Protein AF-A0A7L5E057-F1 (afdb_monomer)

pLDDT: mean 86.36, std 8.24, range [58.22, 96.38]

Solvent-accessible surface area (backbone atoms only — not comparable to full-atom values): 6497 Å² total; per-residue (Å²): 113,46,41,40,31,45,36,48,46,76,49,78,47,78,42,67,60,94,90,40,81,74,48,76,50,78,47,80,36,61,47,80,46,58,73,46,71,69,56,54,53,53,50,47,52,52,30,43,77,34,73,18,39,79,43,73,44,72,92,78,52,38,80,46,74,41,74,50,69,48,93,92,63,88,88,85,80,52,70,66,57,56,48,52,45,38,41,52,74,68,73,60,30,39,87,70,49,72,38,82,87,78,36,26,40,36,29,39,30,119

Radius of gyration: 16.45 Å; Cα contacts (8 Å, |Δi|>4): 177; chains: 1; bounding box: 33×30×47 Å

Organism: NCBI:txid2728022

Foldseek 3Di:
DKKKKKFKDKDWDFDDDPNDTDDIDIDIAIDMDIPDPVVVVVLQVVQVVQVWGWDQDPVVRHIDTGGGDDPVDDDDDDPVVSVVCCQVPPVPWAWDDADPPNRITMTDDD

Structure (mmCIF, N/CA/C/O backbone):
data_AF-A0A7L5E057-F1
#
_entry.id   AF-A0A7L5E057-F1
#
loop_
_atom_site.group_PDB
_atom_site.id
_atom_site.type_symbol
_atom_si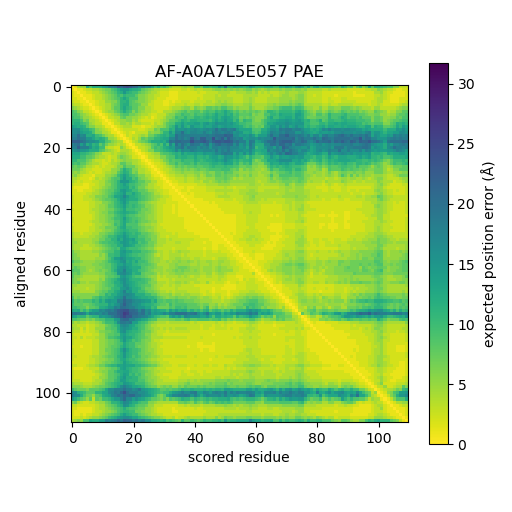te.label_atom_id
_atom_site.label_alt_id
_atom_site.label_comp_id
_atom_site.label_asym_id
_atom_site.label_entity_id
_atom_site.label_seq_id
_atom_site.pdbx_PDB_ins_code
_atom_site.Cartn_x
_atom_site.Cartn_y
_atom_site.Cartn_z
_atom_site.occupancy
_atom_site.B_iso_or_equiv
_atom_site.auth_seq_id
_atom_site.auth_comp_id
_atom_site.auth_asym_id
_atom_site.auth_atom_id
_atom_site.pdbx_PDB_model_num
ATOM 1 N N . MET A 1 1 ? -9.349 11.110 12.484 1.00 81.69 1 MET A N 1
ATOM 2 C CA . MET A 1 1 ? -9.394 10.843 11.030 1.00 81.69 1 MET A CA 1
ATOM 3 C C . MET A 1 1 ? -7.997 10.615 10.463 1.00 81.69 1 MET A C 1
ATOM 5 O O . MET A 1 1 ? -7.282 11.557 10.129 1.00 81.69 1 MET A O 1
ATOM 9 N N . ARG A 1 2 ? -7.612 9.344 10.364 1.00 94.38 2 ARG A N 1
ATOM 10 C CA . ARG A 1 2 ? -6.429 8.861 9.646 1.00 94.38 2 ARG A CA 1
ATOM 11 C C . ARG A 1 2 ? -6.811 8.521 8.209 1.00 94.38 2 ARG A C 1
ATOM 13 O O . ARG A 1 2 ? -7.948 8.139 7.934 1.00 94.38 2 ARG A O 1
ATOM 20 N N . THR A 1 3 ? -5.860 8.649 7.293 1.00 94.81 3 THR A N 1
ATOM 21 C CA . THR A 1 3 ? -6.046 8.308 5.881 1.00 94.81 3 THR A CA 1
ATOM 22 C C . THR A 1 3 ? -4.948 7.368 5.408 1.00 94.81 3 THR A C 1
ATOM 24 O O . THR A 1 3 ? -3.793 7.500 5.812 1.00 94.81 3 THR A O 1
ATOM 27 N N . ALA A 1 4 ? -5.308 6.443 4.530 1.00 93.94 4 ALA A N 1
ATOM 28 C CA . ALA A 1 4 ? -4.373 5.624 3.775 1.00 93.94 4 ALA A CA 1
ATOM 29 C C . ALA A 1 4 ? -4.649 5.823 2.284 1.00 93.94 4 ALA A C 1
ATOM 31 O O . ALA A 1 4 ? -5.796 6.003 1.874 1.00 93.94 4 ALA A O 1
ATOM 32 N N . LYS A 1 5 ? -3.602 5.838 1.465 1.00 91.25 5 LYS A N 1
ATOM 33 C CA . LYS A 1 5 ? -3.712 5.998 0.015 1.00 91.25 5 LYS A CA 1
ATOM 34 C C . LYS A 1 5 ? -2.894 4.929 -0.680 1.00 91.25 5 LYS A C 1
ATOM 36 O O . LYS A 1 5 ? -1.721 4.770 -0.352 1.00 91.25 5 LYS A O 1
ATOM 41 N N . ILE A 1 6 ? -3.485 4.266 -1.665 1.00 89.56 6 ILE A N 1
ATOM 42 C CA . ILE A 1 6 ? -2.758 3.435 -2.628 1.00 89.56 6 ILE A CA 1
ATOM 43 C C . ILE A 1 6 ? -2.664 4.255 -3.906 1.00 89.56 6 ILE A C 1
ATOM 45 O O . ILE A 1 6 ? -3.684 4.585 -4.497 1.00 89.56 6 ILE A O 1
ATOM 49 N N . ILE A 1 7 ? -1.459 4.629 -4.322 1.00 86.19 7 ILE A N 1
ATOM 50 C CA . ILE A 1 7 ? -1.223 5.481 -5.490 1.00 86.19 7 ILE A CA 1
ATOM 51 C C . ILE A 1 7 ? -0.580 4.642 -6.588 1.00 86.19 7 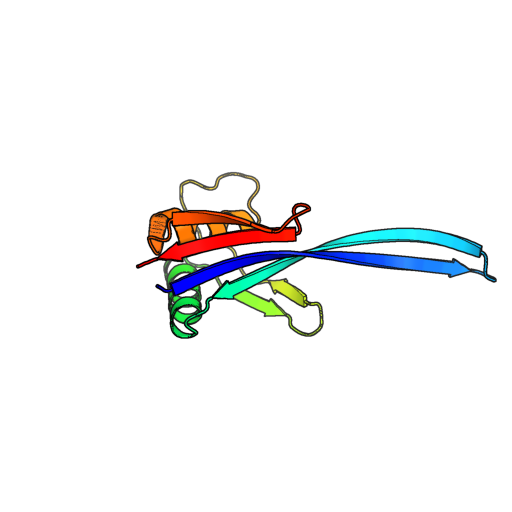ILE A C 1
ATOM 53 O O . ILE A 1 7 ? 0.418 3.969 -6.356 1.00 86.19 7 ILE A O 1
ATOM 57 N N . ARG A 1 8 ? -1.145 4.694 -7.791 1.00 83.62 8 ARG A N 1
ATOM 58 C CA . ARG A 1 8 ? -0.631 4.070 -9.007 1.00 83.62 8 ARG A CA 1
ATOM 59 C C . ARG A 1 8 ? 0.148 5.104 -9.820 1.00 83.62 8 ARG A C 1
ATOM 61 O O . ARG A 1 8 ? -0.407 6.114 -10.255 1.00 83.62 8 ARG A O 1
ATOM 68 N N . HIS A 1 9 ? 1.419 4.820 -10.071 1.00 76.62 9 HIS A N 1
ATOM 69 C CA . HIS A 1 9 ? 2.312 5.627 -10.895 1.00 76.62 9 HIS A CA 1
ATOM 70 C C . HIS A 1 9 ? 2.702 4.841 -12.149 1.00 76.62 9 HIS A C 1
ATOM 72 O O . HIS A 1 9 ? 2.997 3.655 -12.071 1.00 76.62 9 HIS A O 1
ATOM 78 N N . ARG A 1 10 ? 2.680 5.486 -13.317 1.00 74.88 10 ARG A N 1
ATOM 79 C CA . ARG A 1 10 ? 3.092 4.878 -14.591 1.00 74.88 10 ARG A CA 1
ATOM 80 C C . ARG A 1 10 ? 4.365 5.555 -15.061 1.00 74.88 10 ARG A C 1
ATOM 82 O O . ARG A 1 10 ? 4.369 6.777 -15.210 1.00 74.88 10 ARG A O 1
ATOM 89 N N . HIS A 1 11 ? 5.419 4.786 -15.285 1.00 72.50 11 HIS A N 1
ATOM 90 C CA . HIS A 1 11 ? 6.667 5.279 -15.853 1.00 72.50 11 HIS A CA 1
ATOM 91 C C . HIS A 1 11 ? 6.752 4.821 -17.306 1.00 72.50 11 HIS A C 1
ATOM 93 O O . HIS A 1 11 ? 6.610 3.635 -17.600 1.00 72.50 11 HIS A O 1
ATOM 99 N N . LYS A 1 12 ? 6.944 5.776 -18.219 1.00 75.94 12 LYS A N 1
ATOM 100 C CA . LYS A 1 12 ? 7.151 5.508 -19.644 1.00 75.94 12 LYS A CA 1
ATOM 101 C C . LYS A 1 12 ? 8.622 5.679 -19.974 1.00 75.94 12 LYS A C 1
ATOM 103 O O . LYS A 1 12 ? 9.179 6.755 -19.772 1.00 75.94 12 LYS A O 1
ATOM 108 N N . TYR A 1 13 ? 9.214 4.631 -20.520 1.00 77.12 13 TYR A N 1
ATOM 109 C CA . TYR A 1 13 ? 10.582 4.613 -21.007 1.00 77.12 13 TYR A CA 1
ATOM 110 C C . TYR A 1 13 ? 10.545 4.603 -22.531 1.00 77.12 13 TYR A C 1
ATOM 112 O O . TYR A 1 13 ? 9.981 3.693 -23.141 1.00 77.12 13 TYR A O 1
ATOM 120 N N . HIS A 1 14 ? 11.124 5.633 -23.140 1.00 85.12 14 HIS A N 1
ATOM 121 C CA . HIS A 1 14 ? 11.246 5.753 -24.588 1.00 85.12 14 HIS A CA 1
ATOM 122 C C . HIS A 1 14 ? 12.653 5.334 -25.006 1.00 85.12 14 HIS A C 1
ATOM 124 O O . HIS A 1 14 ? 13.636 5.879 -24.507 1.00 85.12 14 HIS A O 1
ATOM 130 N N . HIS A 1 15 ? 12.748 4.370 -25.916 1.00 77.12 15 HIS A N 1
ATOM 131 C CA . HIS A 1 15 ? 14.017 3.928 -26.474 1.00 77.12 15 HIS A CA 1
ATOM 132 C C . HIS A 1 15 ? 14.182 4.506 -27.880 1.00 77.12 15 HIS A C 1
ATOM 134 O O . HIS A 1 15 ? 13.420 4.160 -28.788 1.00 77.12 15 HIS A O 1
ATOM 140 N N . TYR A 1 16 ? 15.169 5.385 -28.045 1.00 81.81 16 TYR A N 1
ATOM 141 C CA . TYR A 1 16 ? 15.499 6.031 -29.313 1.00 81.81 16 TYR A CA 1
ATOM 142 C C . TYR A 1 16 ? 16.770 5.426 -29.917 1.00 81.81 16 TYR A C 1
ATOM 144 O O . TYR A 1 16 ? 17.695 5.070 -29.189 1.00 81.81 16 TYR A O 1
ATOM 152 N N . LEU A 1 17 ? 16.834 5.339 -31.245 1.00 73.25 17 LEU A N 1
ATOM 153 C CA . LEU A 1 17 ? 18.052 5.009 -31.988 1.00 73.25 17 LEU A CA 1
ATOM 154 C C . LEU A 1 17 ? 18.137 5.933 -33.203 1.00 73.25 17 LEU A C 1
ATOM 156 O O . LEU A 1 17 ? 17.251 5.877 -34.052 1.00 73.25 17 LEU A O 1
ATOM 160 N N . ASN A 1 18 ? 19.199 6.739 -33.293 1.00 81.81 18 ASN A N 1
ATOM 161 C CA . ASN A 1 18 ? 19.374 7.765 -34.332 1.00 81.81 18 ASN A CA 1
ATOM 162 C C . ASN A 1 18 ? 18.159 8.708 -34.439 1.00 81.81 18 ASN A C 1
ATOM 164 O O . ASN A 1 18 ? 17.615 8.888 -35.521 1.00 81.81 18 ASN A O 1
ATOM 168 N N . ASP A 1 19 ? 17.695 9.236 -33.303 1.00 78.62 19 ASP A N 1
ATOM 169 C CA . ASP A 1 19 ? 16.514 10.110 -33.169 1.00 78.62 19 ASP A CA 1
ATOM 170 C C . ASP A 1 19 ? 15.150 9.492 -33.549 1.00 78.62 19 ASP A C 1
ATOM 172 O O . ASP A 1 19 ? 14.105 10.091 -33.290 1.00 78.62 19 ASP A O 1
ATOM 176 N N . ASP A 1 20 ? 15.117 8.244 -34.027 1.00 79.31 20 ASP A N 1
ATOM 177 C CA . ASP A 1 20 ? 13.879 7.489 -34.220 1.00 79.31 20 ASP A CA 1
ATOM 178 C C . ASP A 1 20 ? 13.438 6.793 -32.926 1.00 79.31 20 ASP A C 1
ATOM 180 O O . ASP A 1 20 ? 14.201 6.029 -32.324 1.00 79.31 20 ASP A O 1
ATOM 184 N N . LEU A 1 21 ? 12.166 6.946 -32.546 1.00 80.31 21 LEU A N 1
ATOM 185 C CA . LEU A 1 21 ? 11.556 6.148 -31.479 1.00 80.31 21 LEU A CA 1
ATOM 186 C C . LEU A 1 21 ? 11.426 4.681 -31.927 1.00 80.31 21 LEU A C 1
ATOM 188 O O . LEU A 1 21 ? 10.688 4.377 -32.863 1.00 80.31 21 LEU A O 1
ATOM 192 N N . LYS A 1 22 ? 12.115 3.759 -31.247 1.00 85.44 22 LYS A N 1
ATOM 193 C CA . LYS A 1 22 ? 12.087 2.318 -31.559 1.00 85.44 22 LYS A CA 1
ATOM 194 C C . LYS A 1 22 ? 11.123 1.531 -30.682 1.00 85.44 22 LYS A C 1
ATOM 196 O O . LYS A 1 22 ? 10.463 0.622 -31.177 1.00 85.44 22 LYS A O 1
ATOM 201 N N . SER A 1 23 ? 11.033 1.852 -29.394 1.00 80.56 23 SER A N 1
ATOM 202 C CA . SER A 1 23 ? 10.089 1.192 -28.490 1.00 80.56 23 SER A CA 1
ATOM 203 C C . SER A 1 23 ? 9.680 2.086 -27.325 1.00 80.56 23 SER A C 1
ATOM 205 O O . SER A 1 23 ? 10.399 3.002 -26.921 1.00 80.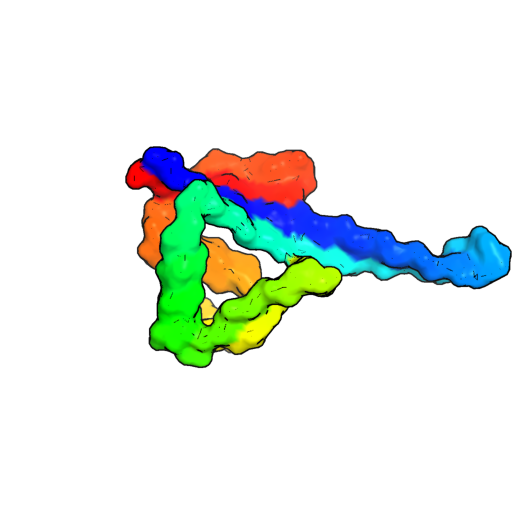56 23 SER A O 1
ATOM 207 N N . VAL A 1 24 ? 8.492 1.807 -26.790 1.00 78.44 24 VAL A N 1
ATOM 208 C CA . VAL A 1 24 ? 7.979 2.409 -25.561 1.00 78.44 24 VAL A CA 1
ATOM 209 C C . VAL A 1 24 ? 7.689 1.280 -24.586 1.00 78.44 24 VAL A C 1
ATOM 211 O O . VAL A 1 24 ? 6.896 0.394 -24.898 1.00 78.44 24 VAL A O 1
ATOM 214 N N . LYS A 1 25 ? 8.319 1.310 -23.412 1.00 80.69 25 LYS A N 1
ATOM 215 C CA . LYS A 1 25 ? 7.988 0.418 -22.297 1.00 80.69 25 LYS A CA 1
ATOM 216 C C . LYS A 1 25 ? 7.238 1.225 -21.245 1.00 80.69 25 LYS A C 1
ATOM 218 O O . LYS A 1 25 ? 7.734 2.257 -20.801 1.00 80.69 25 LYS A O 1
ATOM 223 N N . GLU A 1 26 ? 6.047 0.780 -20.861 1.00 77.94 26 GLU A N 1
ATOM 224 C CA . GLU A 1 26 ? 5.294 1.360 -19.745 1.00 77.94 26 GLU A CA 1
ATOM 225 C C . GLU A 1 26 ? 5.351 0.392 -18.562 1.00 77.94 26 GLU A C 1
ATOM 227 O O . GLU A 1 26 ? 4.974 -0.771 -18.689 1.00 77.94 26 GLU A O 1
ATOM 232 N N . GLU A 1 27 ? 5.830 0.870 -17.418 1.00 77.50 27 GLU A N 1
ATOM 233 C CA . GLU A 1 27 ? 5.846 0.124 -16.162 1.00 77.50 27 GLU A CA 1
ATOM 234 C C . GLU A 1 27 ? 4.894 0.787 -15.170 1.00 77.50 27 GLU A C 1
ATOM 236 O O . GLU A 1 27 ? 4.848 2.014 -15.047 1.00 77.50 27 GLU A O 1
ATOM 241 N N . THR A 1 28 ? 4.096 -0.025 -14.479 1.00 75.88 28 THR A N 1
ATOM 242 C CA . THR A 1 28 ? 3.152 0.455 -13.467 1.00 75.88 28 THR A CA 1
ATOM 243 C C . THR A 1 28 ? 3.677 0.112 -12.082 1.00 75.88 28 THR A C 1
ATOM 245 O O . THR A 1 28 ? 3.827 -1.057 -11.742 1.00 75.88 28 THR A O 1
ATOM 248 N N . PHE A 1 29 ? 3.898 1.145 -11.280 1.00 79.69 29 PHE A N 1
ATOM 249 C CA . PHE A 1 29 ? 4.299 1.064 -9.885 1.00 79.69 29 PHE A CA 1
ATOM 250 C C . PHE A 1 29 ? 3.131 1.442 -8.982 1.00 79.69 29 PHE A C 1
ATOM 252 O O . PHE A 1 29 ? 2.241 2.214 -9.355 1.00 79.69 29 PHE A O 1
ATOM 259 N N . PHE A 1 30 ? 3.158 0.928 -7.762 1.00 78.50 30 PHE A N 1
ATOM 260 C CA . PHE A 1 30 ? 2.215 1.300 -6.719 1.00 78.50 30 PHE A CA 1
ATOM 261 C C . PHE A 1 30 ? 2.975 1.989 -5.587 1.00 78.50 30 PHE A C 1
ATOM 263 O O . PHE A 1 30 ? 4.188 1.842 -5.465 1.00 78.50 30 PHE A O 1
ATOM 270 N N . LYS A 1 31 ? 2.293 2.730 -4.723 1.00 82.94 31 LYS A N 1
ATOM 271 C CA . LYS A 1 31 ? 2.865 3.291 -3.495 1.00 82.94 31 LYS A CA 1
ATOM 272 C C . LYS A 1 31 ? 1.786 3.390 -2.431 1.00 82.94 31 LYS A C 1
ATOM 274 O O . LYS A 1 31 ? 0.697 3.872 -2.728 1.00 82.94 31 LYS A O 1
ATOM 279 N N . ILE A 1 32 ? 2.102 3.004 -1.196 1.00 84.88 32 ILE A N 1
ATOM 280 C CA . ILE A 1 32 ? 1.235 3.312 -0.055 1.00 84.88 32 ILE A CA 1
ATOM 281 C C . ILE A 1 32 ? 1.688 4.604 0.602 1.00 84.88 32 ILE A C 1
ATOM 283 O O . ILE A 1 32 ? 2.885 4.849 0.771 1.00 84.88 32 ILE A O 1
ATOM 287 N N . VAL A 1 33 ? 0.717 5.402 1.024 1.00 87.38 33 VAL A N 1
ATOM 288 C CA . VAL A 1 33 ? 0.930 6.529 1.922 1.00 87.38 33 VAL A CA 1
ATOM 289 C C . VAL A 1 33 ? -0.083 6.447 3.056 1.00 87.38 33 VAL A C 1
ATOM 291 O O . VAL A 1 33 ? -1.279 6.601 2.822 1.00 87.38 33 VAL A O 1
ATOM 294 N N . PHE A 1 34 ? 0.394 6.231 4.279 1.00 91.81 34 PHE A N 1
ATOM 295 C CA . PHE A 1 34 ? -0.391 6.443 5.494 1.00 91.81 34 PHE A CA 1
ATOM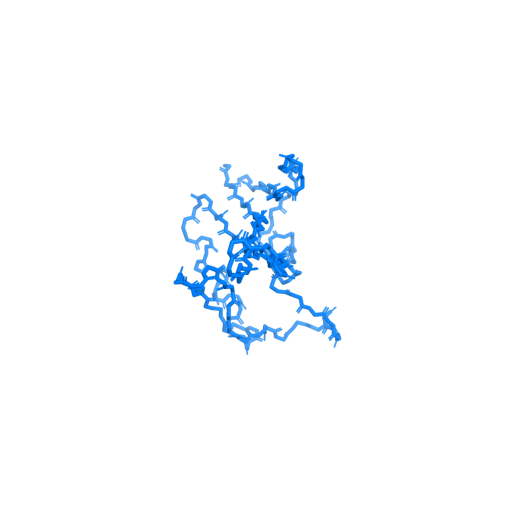 296 C C . PHE A 1 34 ? -0.186 7.884 5.969 1.00 91.81 34 PHE A C 1
ATOM 298 O O . PHE A 1 34 ? 0.926 8.404 5.894 1.00 91.81 34 PHE A O 1
ATOM 305 N N . SER A 1 35 ? -1.241 8.550 6.443 1.00 93.12 35 SER A N 1
ATOM 306 C CA . SER A 1 35 ? -1.107 9.883 7.049 1.00 93.12 35 SER A CA 1
ATOM 307 C C . SER A 1 35 ? -0.485 9.844 8.444 1.00 93.12 35 SER A C 1
ATOM 309 O O . SER A 1 35 ? 0.034 10.855 8.896 1.00 93.12 35 SER A O 1
ATOM 311 N N . GLU A 1 36 ? -0.571 8.700 9.122 1.00 93.62 36 GLU A N 1
ATOM 312 C CA . GLU A 1 36 ? 0.051 8.434 10.418 1.00 93.62 36 GLU A CA 1
ATOM 313 C C . GLU A 1 36 ? 1.220 7.456 10.202 1.00 93.62 36 GLU A C 1
ATOM 315 O O . GLU A 1 36 ? 0.964 6.309 9.821 1.00 93.62 36 GLU A O 1
ATOM 320 N N . PRO A 1 37 ? 2.487 7.871 10.398 1.00 90.12 37 PRO A N 1
ATOM 321 C CA . PRO A 1 37 ? 3.651 7.014 10.167 1.00 90.12 37 PRO A CA 1
ATOM 322 C C . PRO A 1 37 ? 3.613 5.677 10.915 1.00 90.12 37 PRO A C 1
ATOM 324 O O . PRO A 1 37 ? 4.012 4.665 10.343 1.00 90.12 37 PRO A O 1
ATOM 327 N N . ALA A 1 38 ? 3.070 5.648 12.137 1.00 93.00 38 ALA A N 1
ATOM 328 C CA . ALA A 1 38 ? 2.993 4.424 12.939 1.00 93.00 38 ALA A CA 1
ATOM 329 C C . ALA A 1 38 ? 2.150 3.309 12.281 1.00 93.00 38 ALA A C 1
ATOM 331 O O . ALA A 1 38 ? 2.361 2.128 12.545 1.00 93.00 38 ALA A O 1
ATOM 332 N N . GLU A 1 39 ? 1.213 3.649 11.391 1.00 93.50 39 GLU A N 1
ATOM 333 C CA . GLU A 1 39 ? 0.395 2.660 10.667 1.00 93.50 39 GLU A CA 1
ATOM 334 C C . GLU A 1 39 ? 1.228 1.863 9.652 1.00 93.50 39 GLU A C 1
ATOM 336 O O . GLU A 1 39 ? 0.946 0.698 9.376 1.00 93.50 39 GLU A O 1
ATOM 341 N N . PHE A 1 40 ? 2.296 2.461 9.119 1.00 92.00 40 PHE A N 1
ATOM 342 C CA . PHE A 1 40 ? 3.213 1.745 8.239 1.00 92.00 40 PHE A CA 1
ATOM 343 C C . PHE A 1 40 ? 4.029 0.695 9.003 1.00 92.00 40 PHE A C 1
ATOM 345 O O . PHE A 1 40 ? 4.302 -0.381 8.471 1.00 92.00 40 PHE A O 1
ATOM 352 N N . ASP A 1 41 ? 4.388 0.979 10.254 1.00 93.81 41 ASP A N 1
ATOM 353 C CA . ASP A 1 41 ? 5.070 0.017 11.121 1.00 93.81 41 ASP A CA 1
ATOM 354 C C . ASP A 1 41 ? 4.149 -1.157 11.456 1.00 93.81 41 ASP A C 1
ATOM 356 O O . ASP A 1 41 ? 4.542 -2.306 11.268 1.00 93.81 41 ASP A O 1
ATOM 360 N N . GLN A 1 42 ? 2.887 -0.879 11.792 1.00 95.19 42 GLN A N 1
ATOM 361 C CA . GLN A 1 42 ? 1.867 -1.911 12.017 1.00 95.19 42 GLN A CA 1
ATOM 362 C C . GLN A 1 42 ? 1.637 -2.789 10.781 1.00 95.19 42 GLN A C 1
ATOM 364 O O . GLN A 1 42 ? 1.444 -4.000 10.905 1.00 95.19 42 GLN A O 1
ATOM 369 N N . PHE A 1 43 ? 1.675 -2.207 9.578 1.00 94.25 43 PHE A N 1
ATOM 370 C CA . PHE A 1 43 ? 1.616 -2.980 8.340 1.00 94.25 43 PHE A CA 1
ATOM 371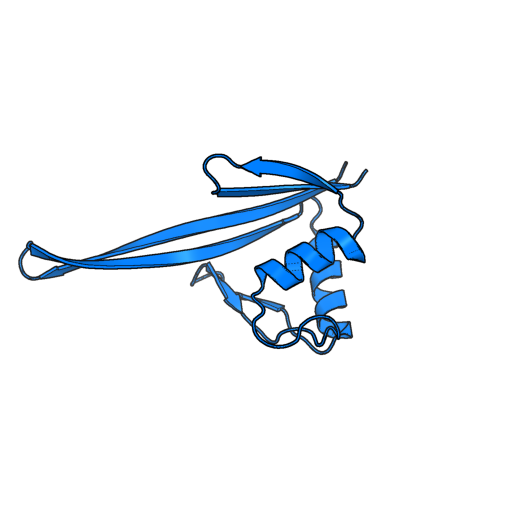 C C . PHE A 1 43 ? 2.818 -3.923 8.219 1.00 94.25 43 PHE A C 1
ATOM 373 O O . PHE A 1 43 ? 2.636 -5.115 7.982 1.00 94.25 43 PHE A O 1
ATOM 380 N N . ARG A 1 44 ? 4.044 -3.425 8.428 1.00 93.81 44 ARG A N 1
ATOM 381 C CA . ARG A 1 44 ? 5.262 -4.252 8.361 1.00 93.81 44 ARG A CA 1
ATOM 382 C C . ARG A 1 44 ? 5.270 -5.364 9.410 1.00 93.81 44 ARG A C 1
ATOM 384 O O . ARG A 1 44 ? 5.641 -6.491 9.090 1.00 93.81 44 ARG A O 1
ATOM 391 N N . GLU A 1 45 ? 4.825 -5.072 10.628 1.00 95.94 45 GLU A N 1
ATOM 392 C CA . GLU A 1 45 ? 4.668 -6.061 11.696 1.00 95.94 45 GLU A CA 1
ATOM 393 C C . GLU A 1 45 ? 3.660 -7.143 11.312 1.00 95.94 45 GLU A C 1
ATOM 395 O O . GLU A 1 45 ? 3.948 -8.331 11.452 1.00 95.94 45 GLU A O 1
ATOM 400 N N . TRP A 1 46 ? 2.508 -6.754 10.761 1.00 95.81 46 TRP A N 1
ATOM 401 C CA . TRP A 1 46 ? 1.504 -7.703 10.291 1.00 95.81 46 TRP A CA 1
ATOM 402 C C . TRP A 1 46 ? 2.047 -8.606 9.175 1.00 95.81 46 TRP A C 1
ATOM 404 O O . TRP A 1 46 ? 1.839 -9.820 9.213 1.00 95.81 46 TRP A O 1
ATOM 414 N N . ILE A 1 47 ? 2.805 -8.052 8.223 1.00 95.00 47 ILE A N 1
ATOM 415 C CA . ILE A 1 47 ? 3.486 -8.836 7.183 1.00 95.00 47 ILE A CA 1
ATOM 416 C C . ILE A 1 47 ? 4.447 -9.861 7.802 1.00 95.00 47 ILE A C 1
ATOM 418 O O . ILE A 1 47 ? 4.403 -11.041 7.440 1.00 95.00 47 ILE A O 1
ATOM 422 N N . ALA A 1 48 ? 5.276 -9.436 8.758 1.00 95.56 48 ALA A N 1
ATOM 423 C CA . ALA A 1 48 ? 6.241 -10.303 9.430 1.00 95.56 48 ALA A CA 1
ATOM 424 C C . ALA A 1 48 ? 5.558 -11.428 10.229 1.00 95.56 48 ALA A C 1
ATOM 426 O O . ALA A 1 48 ? 5.981 -12.583 10.157 1.00 95.56 48 ALA A O 1
ATOM 427 N N . GLN A 1 49 ? 4.453 -11.127 10.921 1.00 95.31 49 GLN A N 1
ATOM 428 C CA . GLN A 1 49 ? 3.645 -12.115 11.652 1.00 95.31 49 GLN A CA 1
ATOM 429 C C . GLN A 1 49 ? 3.081 -13.213 10.738 1.00 95.31 49 GLN A C 1
ATOM 431 O O . GLN A 1 49 ? 2.905 -14.348 11.175 1.00 95.31 49 GLN A O 1
ATOM 436 N N . HIS A 1 50 ? 2.852 -12.904 9.460 1.00 94.31 50 HIS A N 1
ATOM 437 C CA . HIS A 1 50 ? 2.380 -13.858 8.452 1.00 94.31 50 HIS A CA 1
ATOM 438 C C . HIS A 1 50 ? 3.531 -14.461 7.625 1.00 94.31 50 HIS A C 1
ATOM 440 O O . HIS A 1 50 ? 3.313 -15.037 6.558 1.00 94.31 50 HIS A O 1
ATOM 446 N N . GLY A 1 51 ? 4.776 -14.353 8.104 1.00 93.94 51 GLY A N 1
ATOM 447 C CA . GLY A 1 51 ? 5.955 -14.973 7.493 1.00 93.94 51 GLY A CA 1
ATOM 448 C C . GLY A 1 51 ? 6.430 -14.318 6.193 1.00 93.94 51 GLY A C 1
ATOM 449 O O . GLY A 1 51 ? 7.179 -14.955 5.435 1.00 93.94 51 GLY A O 1
ATOM 450 N N . GLY A 1 52 ? 5.978 -13.089 5.934 1.00 93.62 52 GLY A N 1
ATOM 451 C CA . GLY A 1 52 ? 6.446 -12.233 4.852 1.00 93.62 52 GLY A CA 1
ATOM 452 C C . GLY A 1 52 ? 7.522 -11.247 5.308 1.00 93.62 52 GLY A C 1
ATOM 453 O O . GLY A 1 52 ? 7.924 -11.209 6.468 1.00 93.62 52 GLY A O 1
ATOM 454 N N . GLU A 1 53 ? 7.967 -10.421 4.374 1.00 94.81 53 GLU A N 1
ATOM 455 C CA . GLU A 1 53 ? 8.894 -9.315 4.586 1.00 94.81 53 GLU A CA 1
ATOM 456 C C . GLU A 1 53 ? 8.526 -8.212 3.598 1.00 94.81 53 GLU A C 1
ATOM 458 O O . GLU A 1 53 ? 8.376 -8.484 2.409 1.00 94.81 53 GLU A O 1
ATOM 463 N N . TYR A 1 54 ? 8.362 -6.980 4.073 1.00 92.25 54 TYR A N 1
ATOM 464 C CA . TYR A 1 54 ? 8.049 -5.849 3.206 1.00 92.25 54 TYR A CA 1
ATOM 465 C C . TYR A 1 54 ? 9.227 -4.884 3.133 1.00 92.25 54 TYR A C 1
ATOM 467 O O . TYR A 1 54 ? 9.645 -4.331 4.154 1.00 92.25 54 TYR A O 1
ATOM 475 N N . ASN A 1 55 ? 9.697 -4.624 1.914 1.00 90.19 55 ASN A N 1
ATOM 476 C CA . ASN A 1 55 ? 10.689 -3.603 1.622 1.00 90.19 55 ASN A CA 1
ATOM 477 C C . ASN A 1 55 ? 10.191 -2.676 0.505 1.00 90.19 55 ASN A C 1
ATOM 479 O O . ASN A 1 55 ? 9.542 -3.107 -0.445 1.00 90.19 55 ASN A O 1
ATOM 483 N N . TYR A 1 56 ? 10.509 -1.388 0.600 1.00 86.38 56 TYR A N 1
ATOM 484 C CA . TYR A 1 56 ? 10.261 -0.444 -0.486 1.00 86.38 56 TYR A CA 1
ATOM 485 C C . TYR A 1 56 ? 11.600 0.037 -1.033 1.00 86.38 56 TYR A C 1
ATOM 487 O O . TYR A 1 56 ? 12.295 0.822 -0.381 1.00 86.38 56 TYR A O 1
ATOM 495 N N . ASN A 1 57 ? 11.944 -0.425 -2.234 1.00 87.00 57 ASN A N 1
ATOM 496 C CA . ASN A 1 57 ? 13.119 0.025 -2.959 1.00 87.00 57 ASN A CA 1
ATOM 497 C C . ASN A 1 57 ? 12.865 1.455 -3.446 1.00 87.00 57 ASN A C 1
ATOM 499 O O . ASN A 1 57 ? 12.081 1.692 -4.368 1.00 87.00 57 ASN A O 1
ATOM 503 N N . LYS A 1 58 ? 13.490 2.422 -2.769 1.00 81.25 58 LYS A N 1
ATOM 504 C CA . LYS A 1 58 ? 13.313 3.849 -3.060 1.00 81.25 58 LYS A CA 1
ATOM 505 C C . LYS A 1 58 ? 13.917 4.238 -4.405 1.00 81.25 58 LYS A C 1
ATOM 507 O O . LYS A 1 58 ? 13.314 5.060 -5.091 1.00 81.25 58 LYS A O 1
ATOM 512 N N . ASP A 1 59 ? 15.045 3.637 -4.768 1.00 83.19 59 ASP A N 1
ATOM 513 C CA . ASP A 1 59 ? 15.800 3.980 -5.975 1.00 83.19 59 ASP A CA 1
ATOM 514 C C . ASP A 1 59 ? 15.034 3.558 -7.234 1.00 83.19 59 ASP A C 1
ATOM 516 O O . ASP A 1 59 ? 14.930 4.321 -8.192 1.00 83.19 59 ASP A O 1
ATOM 520 N N . GLU A 1 60 ? 14.396 2.387 -7.188 1.00 80.81 60 GLU A N 1
ATOM 521 C CA . GLU A 1 60 ? 13.562 1.868 -8.280 1.00 80.81 60 GLU A CA 1
ATOM 522 C C . GLU A 1 60 ? 12.066 2.182 -8.113 1.00 80.81 60 GLU A C 1
ATOM 524 O O . GLU A 1 60 ? 11.258 1.845 -8.975 1.00 80.81 60 GLU A O 1
ATOM 529 N N . SER A 1 61 ? 11.675 2.834 -7.013 1.00 75.50 61 SER A N 1
ATOM 530 C CA . SER A 1 61 ? 10.274 3.111 -6.659 1.00 75.50 61 SER A CA 1
ATOM 531 C C . SER A 1 61 ? 9.363 1.873 -6.715 1.00 75.50 61 SER A C 1
ATOM 533 O O . SER A 1 61 ? 8.236 1.933 -7.209 1.00 75.50 61 SER A O 1
ATOM 535 N N . ARG A 1 62 ? 9.846 0.742 -6.184 1.00 82.94 62 ARG A N 1
ATOM 536 C CA . ARG A 1 62 ? 9.203 -0.577 -6.300 1.00 82.94 62 ARG A CA 1
ATOM 537 C C . ARG A 1 62 ? 8.984 -1.244 -4.939 1.00 82.94 62 ARG A C 1
ATOM 539 O O . ARG A 1 62 ? 9.836 -1.162 -4.055 1.00 82.94 62 ARG A O 1
ATOM 546 N N . GLN A 1 63 ? 7.849 -1.931 -4.770 1.00 86.50 63 GLN A N 1
ATOM 547 C CA . GLN A 1 63 ? 7.647 -2.844 -3.640 1.00 86.50 63 GLN A CA 1
ATOM 548 C C . GLN A 1 63 ? 8.393 -4.154 -3.850 1.00 86.50 63 GLN A C 1
ATOM 550 O O . GLN A 1 63 ? 8.265 -4.796 -4.891 1.00 86.50 63 GLN A O 1
ATOM 555 N N . GLU A 1 64 ? 9.098 -4.585 -2.818 1.00 89.31 64 GLU A N 1
ATOM 556 C CA . GLU A 1 64 ? 9.895 -5.798 -2.810 1.00 89.31 64 GLU A CA 1
ATOM 557 C C . GLU A 1 64 ? 9.704 -6.555 -1.498 1.00 89.31 64 GLU A C 1
ATOM 559 O O . GLU A 1 64 ? 9.080 -6.079 -0.546 1.00 89.31 64 GLU A O 1
ATOM 564 N N . GLY A 1 65 ? 10.272 -7.754 -1.460 1.00 90.25 65 GLY A N 1
ATOM 565 C CA . GLY A 1 65 ? 10.276 -8.617 -0.295 1.00 90.25 65 GLY A CA 1
ATOM 566 C C . GLY A 1 65 ? 9.474 -9.887 -0.529 1.00 90.25 65 GLY A C 1
ATOM 567 O O . GLY A 1 65 ? 9.274 -10.332 -1.660 1.00 90.25 65 GLY A O 1
ATOM 568 N N . LYS A 1 66 ? 9.042 -10.492 0.569 1.00 92.06 66 LYS A N 1
ATOM 569 C CA . LYS A 1 66 ? 8.381 -11.788 0.592 1.00 92.06 66 LYS A CA 1
ATOM 570 C C . LYS A 1 66 ? 6.918 -11.607 0.954 1.00 92.06 66 LYS A C 1
ATOM 572 O O . LYS A 1 66 ? 6.598 -11.019 1.986 1.00 92.06 66 LYS A O 1
ATOM 577 N N . PHE A 1 67 ? 6.025 -12.158 0.142 1.00 90.75 67 PHE A N 1
ATOM 578 C CA . PHE A 1 67 ? 4.605 -12.078 0.445 1.00 90.75 67 PHE A CA 1
ATOM 579 C C . 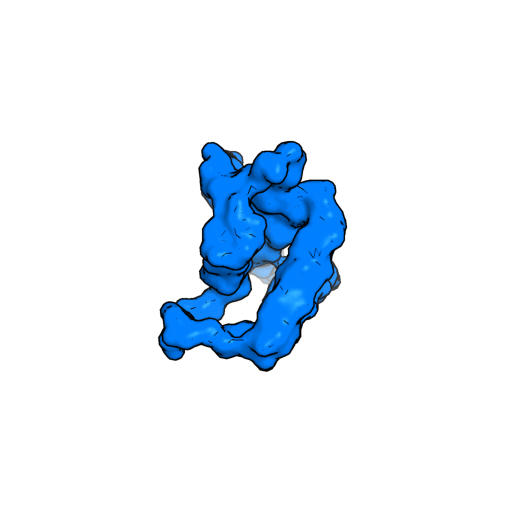PHE A 1 67 ? 4.248 -12.803 1.756 1.00 90.75 67 PHE A C 1
ATOM 581 O O . PHE A 1 67 ? 4.803 -13.871 2.042 1.00 90.75 67 PHE A O 1
ATOM 588 N N . PRO A 1 68 ? 3.328 -12.234 2.558 1.00 91.50 68 PRO A N 1
ATOM 589 C CA . PRO A 1 68 ? 2.774 -12.908 3.722 1.00 91.50 68 PRO A CA 1
ATOM 590 C C . PRO A 1 68 ? 1.959 -14.126 3.277 1.00 91.50 68 PRO A C 1
ATOM 592 O O . PRO A 1 68 ? 1.287 -14.106 2.245 1.00 91.50 68 PRO A O 1
ATOM 595 N N . LYS A 1 69 ? 1.972 -15.188 4.080 1.00 88.00 69 LYS A N 1
ATOM 596 C CA . LYS A 1 69 ? 1.119 -16.359 3.871 1.00 88.00 69 LYS A CA 1
ATOM 597 C C . LYS A 1 69 ? -0.252 -16.085 4.466 1.00 88.00 69 LYS A C 1
ATOM 599 O O . LYS A 1 69 ? -0.458 -16.240 5.668 1.00 88.00 69 LYS A O 1
ATOM 604 N N . VAL A 1 70 ? -1.186 -15.681 3.618 1.00 84.12 70 VAL A N 1
ATOM 605 C CA . VAL A 1 70 ? -2.574 -15.442 4.011 1.00 84.12 70 VAL A CA 1
ATOM 606 C C . VAL A 1 70 ? -3.448 -16.501 3.327 1.00 84.12 70 VAL A C 1
ATOM 608 O O . VAL A 1 70 ? -3.408 -16.583 2.103 1.00 84.12 70 VAL A O 1
ATOM 611 N N . PRO A 1 71 ? -4.232 -17.316 4.063 1.00 80.25 71 PRO A N 1
ATOM 612 C CA . PRO A 1 71 ? -4.930 -18.481 3.499 1.00 80.25 71 PRO A CA 1
ATOM 613 C C . PRO A 1 71 ? -5.888 -18.200 2.338 1.00 80.25 71 PRO A C 1
ATOM 615 O O . PRO A 1 71 ? -6.195 -19.111 1.585 1.00 80.25 71 PRO A O 1
ATOM 618 N N . MET A 1 72 ? -6.374 -16.966 2.218 1.00 81.69 72 MET A N 1
ATOM 619 C CA . MET A 1 72 ? -7.313 -16.525 1.180 1.00 81.69 72 MET A CA 1
ATOM 620 C C . MET A 1 72 ? -6.649 -16.129 -0.145 1.00 81.69 72 MET A C 1
ATOM 622 O O . MET A 1 72 ? -7.334 -15.761 -1.096 1.00 81.69 72 MET A O 1
ATOM 626 N N . PHE A 1 73 ? -5.321 -16.185 -0.206 1.00 83.69 73 PHE A N 1
ATOM 627 C CA . PHE A 1 73 ? -4.539 -15.902 -1.397 1.00 83.69 73 PHE A CA 1
ATOM 628 C C . PHE A 1 73 ? -3.934 -17.202 -1.927 1.00 83.69 73 PHE A C 1
ATOM 630 O O . PHE A 1 73 ? -3.176 -17.863 -1.219 1.00 83.69 73 PHE A O 1
ATOM 637 N N . HIS A 1 74 ? -4.297 -17.575 -3.157 1.00 68.94 74 HIS A N 1
ATOM 638 C CA . HIS A 1 74 ? -4.017 -18.909 -3.694 1.00 68.94 74 HIS A CA 1
ATOM 639 C C . HIS A 1 74 ? -2.978 -18.914 -4.824 1.00 68.94 74 HIS A C 1
ATOM 641 O O . HIS A 1 74 ? -2.017 -19.668 -4.707 1.00 68.94 74 HIS A O 1
ATOM 647 N N . ASP A 1 75 ? -3.100 -18.055 -5.847 1.00 66.38 75 ASP A N 1
ATOM 648 C CA . ASP A 1 75 ? -2.335 -18.260 -7.094 1.00 66.38 75 ASP A CA 1
ATOM 649 C C . ASP A 1 75 ? -1.617 -17.008 -7.632 1.00 66.38 75 ASP A C 1
ATOM 651 O O . ASP A 1 75 ? -0.424 -17.068 -7.924 1.00 66.38 75 ASP A O 1
ATOM 655 N N . GLU A 1 76 ? -2.280 -15.849 -7.700 1.00 62.50 76 GLU A N 1
ATOM 656 C CA . GLU A 1 76 ? -1.666 -14.592 -8.154 1.00 62.50 76 GLU A CA 1
ATOM 657 C C . GLU A 1 76 ? -2.035 -13.456 -7.205 1.00 62.50 76 GLU A C 1
ATOM 659 O O . GLU A 1 76 ? -3.189 -13.038 -7.142 1.00 62.50 76 GLU A O 1
ATOM 664 N N . ILE A 1 77 ? -1.048 -12.962 -6.453 1.00 81.81 77 ILE A N 1
ATOM 665 C CA . ILE A 1 77 ? -1.219 -11.789 -5.595 1.00 81.81 77 ILE A CA 1
ATOM 666 C C . ILE A 1 77 ? -0.165 -10.745 -5.894 1.00 81.81 77 ILE A C 1
ATOM 668 O O . ILE A 1 77 ? 1.025 -11.049 -6.002 1.00 81.81 77 ILE A O 1
ATOM 672 N N . CYS A 1 78 ? -0.599 -9.495 -5.990 1.00 83.25 78 CYS A N 1
ATOM 673 C CA . CYS A 1 78 ? 0.305 -8.362 -5.935 1.00 83.25 78 CYS A CA 1
ATOM 674 C C . CYS A 1 78 ? 0.378 -7.800 -4.517 1.00 83.25 78 CYS A C 1
ATOM 676 O O . CYS A 1 78 ? -0.494 -7.997 -3.668 1.00 83.25 78 CYS A O 1
ATOM 678 N N . TRP A 1 79 ? 1.395 -6.972 -4.293 1.00 86.69 79 TRP A N 1
ATOM 679 C CA . TRP A 1 79 ? 1.450 -6.111 -3.119 1.00 86.69 79 TRP A CA 1
ATOM 680 C C . TRP A 1 79 ? 0.178 -5.271 -2.955 1.00 86.69 79 TRP A C 1
ATOM 682 O O . TRP A 1 79 ? -0.277 -5.105 -1.832 1.00 86.69 79 TRP A O 1
ATOM 692 N N . CYS A 1 80 ? -0.439 -4.810 -4.049 1.00 83.50 80 CYS A N 1
ATOM 693 C CA . CYS A 1 80 ? -1.716 -4.102 -3.99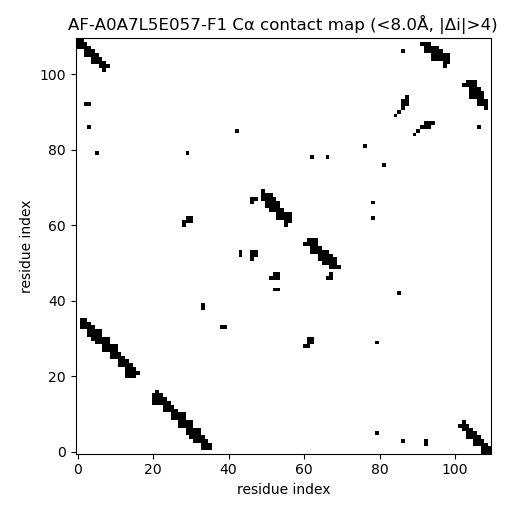8 1.00 83.50 80 CYS A CA 1
ATOM 694 C C . CYS A 1 80 ? -2.833 -4.909 -3.318 1.00 83.50 80 CYS A C 1
ATOM 696 O O . CYS A 1 80 ? -3.504 -4.359 -2.450 1.00 83.50 80 CYS A O 1
ATOM 698 N N . ASP A 1 81 ? -3.000 -6.192 -3.642 1.00 87.38 81 ASP A N 1
ATOM 699 C CA . ASP A 1 81 ? -4.052 -7.035 -3.058 1.00 87.38 81 ASP A CA 1
ATOM 700 C C . ASP A 1 81 ? -3.832 -7.228 -1.557 1.00 87.38 81 ASP A C 1
ATOM 702 O O . ASP A 1 81 ? -4.748 -7.052 -0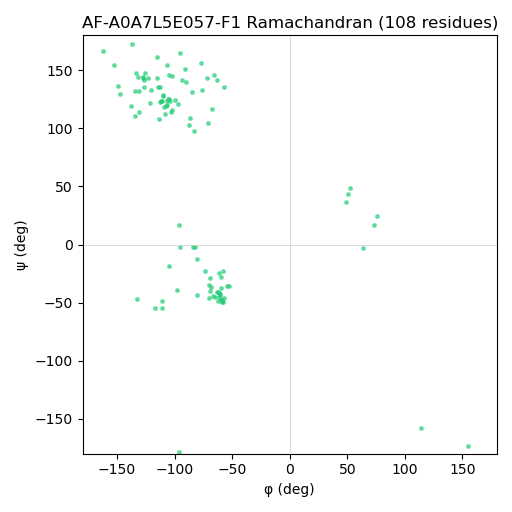.754 1.00 87.38 81 ASP A O 1
ATOM 706 N N . ILE A 1 82 ? -2.586 -7.509 -1.165 1.00 90.62 82 ILE A N 1
ATOM 707 C CA . ILE A 1 82 ? -2.186 -7.658 0.240 1.00 90.62 82 ILE A CA 1
ATOM 708 C C . ILE A 1 82 ? -2.441 -6.362 1.017 1.00 90.62 82 ILE A C 1
ATOM 710 O O . ILE A 1 82 ? -2.926 -6.389 2.148 1.00 90.62 82 ILE A O 1
ATOM 714 N N . MET A 1 83 ? -2.110 -5.220 0.416 1.00 89.88 83 MET A N 1
ATOM 715 C CA . MET A 1 83 ? -2.257 -3.904 1.035 1.00 89.88 83 MET A CA 1
ATOM 716 C C . MET A 1 83 ? -3.721 -3.511 1.176 1.00 89.88 83 MET A C 1
ATOM 718 O O . MET A 1 83 ? -4.129 -3.080 2.252 1.00 89.88 83 MET A O 1
ATOM 722 N N . THR A 1 84 ? -4.522 -3.694 0.128 1.00 90.94 84 THR A N 1
ATOM 723 C CA . THR A 1 84 ? -5.967 -3.460 0.171 1.00 90.94 84 THR A CA 1
ATOM 724 C C . THR A 1 84 ? -6.620 -4.363 1.211 1.00 90.94 84 THR A C 1
ATOM 726 O O . THR A 1 84 ? -7.411 -3.883 2.024 1.00 90.94 84 THR A O 1
ATOM 729 N N . TYR A 1 85 ? -6.229 -5.641 1.259 1.00 92.31 85 TYR A N 1
ATOM 730 C CA . TYR A 1 85 ? -6.706 -6.571 2.274 1.00 92.31 85 TYR A CA 1
ATOM 731 C C . TYR A 1 85 ? -6.369 -6.093 3.687 1.00 92.31 85 TYR A C 1
ATOM 733 O O . TYR A 1 85 ? -7.255 -6.011 4.536 1.00 92.31 85 TYR A O 1
ATOM 741 N N . TYR A 1 86 ? -5.113 -5.719 3.937 1.00 93.50 86 TYR A N 1
ATOM 742 C CA . TYR A 1 86 ? -4.703 -5.193 5.234 1.00 93.50 86 TYR A CA 1
ATOM 743 C C . TYR A 1 86 ? -5.511 -3.948 5.618 1.00 93.50 86 TYR A C 1
ATOM 745 O O . TYR A 1 86 ? -6.076 -3.893 6.705 1.00 93.50 86 TYR A O 1
ATOM 753 N N . ILE A 1 87 ? -5.619 -2.967 4.721 1.00 94.44 87 ILE A N 1
ATOM 754 C CA . ILE A 1 87 ? -6.311 -1.698 4.974 1.00 94.44 87 ILE A CA 1
ATOM 755 C C . ILE A 1 87 ? -7.788 -1.935 5.328 1.00 94.44 87 ILE A C 1
ATOM 757 O O . ILE A 1 87 ? -8.268 -1.391 6.326 1.00 94.44 87 ILE A O 1
ATOM 761 N N . LEU A 1 88 ? -8.489 -2.758 4.543 1.00 93.38 88 LEU A N 1
ATOM 762 C CA . LEU A 1 88 ? -9.930 -2.984 4.687 1.00 93.38 88 LEU A CA 1
ATOM 763 C C . LEU A 1 88 ? -10.285 -3.978 5.795 1.00 93.38 88 LEU A C 1
ATOM 765 O O . LEU A 1 88 ? -11.224 -3.743 6.552 1.00 93.38 88 LEU A O 1
ATOM 769 N N . HIS A 1 89 ? -9.558 -5.090 5.888 1.00 92.94 89 HIS A N 1
ATOM 770 C CA . HIS A 1 89 ? -9.954 -6.229 6.719 1.00 92.94 89 HIS A CA 1
ATOM 771 C C . HIS A 1 89 ? -9.155 -6.362 8.015 1.00 92.94 89 HIS A C 1
ATOM 773 O O . HIS A 1 89 ? -9.623 -7.026 8.935 1.00 92.94 89 HIS A O 1
ATOM 779 N N . VAL A 1 90 ? -7.982 -5.728 8.119 1.00 94.12 90 VAL A N 1
ATOM 780 C CA . VAL A 1 90 ? -7.125 -5.814 9.314 1.00 94.12 90 VAL A CA 1
ATOM 781 C C . VAL A 1 90 ? -7.075 -4.479 10.055 1.00 94.12 90 VAL A C 1
ATOM 783 O O . VAL A 1 90 ? -7.397 -4.407 11.237 1.00 94.12 90 VAL A O 1
ATOM 786 N N . ALA A 1 91 ? -6.705 -3.402 9.367 1.00 94.38 91 ALA A N 1
ATOM 787 C CA . ALA A 1 91 ? -6.486 -2.091 9.967 1.00 94.38 91 ALA A CA 1
ATOM 788 C C . ALA A 1 91 ? -7.785 -1.301 10.204 1.00 94.38 91 ALA A C 1
ATOM 790 O O . ALA A 1 91 ? -7.763 -0.303 10.927 1.00 94.38 91 ALA A O 1
ATOM 791 N N . GLY A 1 92 ? -8.912 -1.738 9.631 1.00 94.62 92 GLY A N 1
ATOM 792 C CA . GLY A 1 92 ? -10.237 -1.161 9.875 1.00 94.62 92 GLY A CA 1
ATOM 793 C C . GLY A 1 92 ? -10.487 0.178 9.178 1.00 94.62 92 GLY A C 1
ATOM 794 O O . GLY A 1 92 ? -11.311 0.967 9.644 1.00 94.62 92 GLY A O 1
ATOM 795 N N . TYR A 1 93 ? -9.780 0.461 8.084 1.00 96.38 93 TYR A N 1
ATOM 796 C CA . TYR A 1 93 ? -10.119 1.593 7.228 1.00 96.38 93 TYR A CA 1
ATOM 797 C C . TYR A 1 93 ? -11.326 1.254 6.358 1.00 96.38 93 TYR A C 1
ATOM 799 O O . TYR A 1 93 ? -11.603 0.100 6.036 1.00 96.38 93 TYR A O 1
ATOM 807 N N . LYS A 1 94 ? -12.021 2.294 5.912 1.00 95.88 94 LYS A N 1
ATOM 808 C CA . LYS A 1 94 ? -13.113 2.205 4.948 1.00 95.88 94 LYS A CA 1
ATOM 809 C C . LYS A 1 94 ? -12.713 2.925 3.673 1.00 95.88 94 LYS A C 1
ATOM 811 O O . LYS A 1 94 ? -12.042 3.958 3.721 1.00 95.88 94 LYS A O 1
ATOM 816 N N . TYR A 1 95 ? -13.132 2.386 2.533 1.00 94.12 95 TYR A N 1
ATOM 817 C CA . TYR A 1 95 ? -12.989 3.078 1.258 1.00 94.12 95 TYR A CA 1
ATOM 818 C C . TYR A 1 95 ? -13.684 4.445 1.321 1.00 94.12 95 TYR A C 1
ATOM 820 O O . TYR A 1 95 ? -14.800 4.556 1.831 1.00 94.12 95 TYR A O 1
ATOM 828 N N . HIS A 1 96 ? -13.015 5.476 0.809 1.00 94.12 96 HIS A N 1
ATOM 829 C CA . HIS A 1 96 ? -13.531 6.840 0.784 1.00 94.12 96 HIS A CA 1
ATOM 830 C C . HIS A 1 96 ? -13.722 7.351 -0.643 1.00 94.12 96 HIS A C 1
ATOM 832 O O . HIS A 1 96 ? -14.811 7.802 -0.991 1.00 94.12 96 HIS A O 1
ATOM 838 N N . SER A 1 97 ? -12.679 7.300 -1.476 1.00 92.06 97 SER A N 1
ATOM 839 C CA . SER A 1 97 ? -12.744 7.813 -2.848 1.00 92.06 97 SER A CA 1
ATOM 840 C C . SER A 1 97 ? -11.624 7.276 -3.741 1.00 92.06 97 SER A C 1
ATOM 842 O O . SER A 1 97 ? -10.639 6.711 -3.271 1.00 92.06 97 SER A O 1
ATOM 844 N N . SER A 1 98 ? -11.769 7.475 -5.051 1.00 89.56 98 SER A N 1
ATOM 845 C CA . SER A 1 98 ? -10.743 7.188 -6.059 1.00 89.56 98 SER A CA 1
ATOM 846 C C . SER A 1 98 ? -10.047 8.476 -6.507 1.00 89.56 98 SER A C 1
ATOM 848 O O . SER A 1 98 ? -10.679 9.524 -6.636 1.00 89.56 98 SER A O 1
ATOM 850 N N . ILE A 1 99 ? -8.748 8.405 -6.804 1.00 83.81 99 ILE A N 1
ATOM 851 C CA . ILE A 1 99 ? -7.966 9.517 -7.359 1.00 83.81 99 ILE A CA 1
ATOM 852 C C . ILE A 1 99 ? -8.111 9.496 -8.885 1.00 83.81 99 ILE A C 1
ATOM 854 O O . ILE A 1 99 ? -7.565 8.622 -9.560 1.00 83.81 99 ILE A O 1
ATOM 858 N N . HIS A 1 100 ? -8.837 10.459 -9.452 1.00 75.31 100 HIS A N 1
ATOM 859 C CA . HIS A 1 100 ? -9.073 10.531 -10.897 1.00 75.31 100 HIS A CA 1
ATOM 860 C C . HIS A 1 100 ? -7.808 10.950 -11.685 1.00 75.31 100 HIS A C 1
ATOM 862 O O . HIS A 1 100 ? -7.073 11.833 -11.231 1.00 75.31 100 HIS A O 1
ATOM 868 N N . PRO A 1 101 ? -7.563 10.407 -12.900 1.00 58.22 101 PRO A N 1
ATOM 869 C CA . PRO A 1 101 ? -8.198 9.238 -13.520 1.00 58.22 101 PRO A CA 1
ATOM 870 C C . PRO A 1 101 ? -7.459 7.960 -13.099 1.00 58.22 101 PRO A C 1
ATOM 872 O O . PRO A 1 101 ? -6.371 7.689 -13.603 1.00 58.22 101 PRO A O 1
ATOM 875 N N . TYR A 1 102 ? -8.025 7.191 -12.163 1.00 62.12 102 TYR A N 1
ATOM 876 C CA . TYR A 1 102 ? -7.487 5.904 -11.683 1.00 62.12 102 TYR A CA 1
ATOM 877 C C . TYR A 1 102 ? -5.996 5.919 -11.295 1.00 62.12 102 TYR A C 1
ATOM 879 O O . TYR A 1 102 ? -5.263 4.950 -11.505 1.00 62.12 102 TYR A O 1
ATOM 887 N N . LYS A 1 103 ? -5.541 7.034 -10.714 1.00 80.12 103 LYS A N 1
ATOM 888 C CA . LYS A 1 103 ? -4.194 7.184 -10.150 1.00 80.12 103 LYS A CA 1
ATOM 889 C C . LYS A 1 103 ? -4.086 6.608 -8.741 1.00 80.12 103 LYS A C 1
ATOM 891 O O . LYS A 1 103 ? -3.009 6.666 -8.165 1.00 80.12 103 LYS A O 1
ATOM 896 N N . GLY A 1 104 ? -5.165 6.086 -8.164 1.00 85.62 104 GLY A N 1
ATOM 897 C CA . GLY A 1 104 ? -5.133 5.511 -6.827 1.00 85.62 104 GLY A CA 1
ATOM 898 C C . GLY A 1 104 ? -6.470 5.523 -6.106 1.00 85.62 104 GLY A C 1
ATOM 899 O O . GLY A 1 104 ? -7.490 5.915 -6.668 1.00 85.62 104 GLY A O 1
ATOM 900 N N . GLU A 1 105 ? -6.428 5.134 -4.841 1.00 91.38 105 GLU A N 1
ATOM 901 C CA . GLU A 1 105 ? -7.562 4.980 -3.935 1.00 91.38 105 GLU A CA 1
ATOM 902 C C . GLU A 1 105 ? -7.234 5.640 -2.594 1.00 91.38 105 GLU A C 1
ATOM 904 O O . GLU A 1 105 ? -6.076 5.666 -2.168 1.00 91.38 105 GLU A O 1
ATOM 909 N N . VAL A 1 106 ? -8.253 6.185 -1.93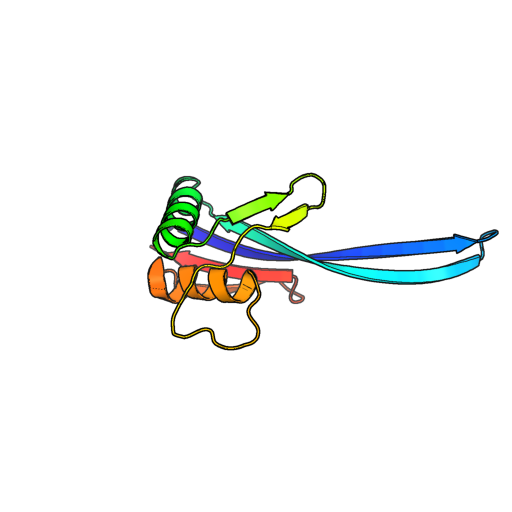7 1.00 92.31 106 VAL A N 1
ATOM 910 C CA . VAL A 1 106 ? -8.171 6.825 -0.625 1.00 92.31 106 VAL A CA 1
ATOM 911 C C . VAL A 1 106 ? -9.091 6.089 0.337 1.00 92.31 106 VAL A C 1
ATOM 913 O O . VAL A 1 106 ? -10.261 5.841 0.043 1.00 92.31 106 VAL A O 1
ATOM 916 N N . TYR A 1 107 ? -8.556 5.802 1.514 1.00 95.38 107 TYR A N 1
ATOM 917 C CA . TYR A 1 107 ? -9.203 5.091 2.602 1.00 95.38 107 TYR A CA 1
ATOM 918 C C . TYR A 1 107 ? -9.130 5.929 3.876 1.00 95.38 107 TYR A C 1
ATOM 920 O O . TYR A 1 107 ? -8.163 6.667 4.084 1.00 95.38 107 TYR A O 1
ATOM 928 N N . VAL A 1 108 ? -10.139 5.821 4.738 1.00 96.38 108 VAL A N 1
ATOM 929 C CA . VAL A 1 108 ? -10.265 6.624 5.964 1.00 96.38 108 VAL A CA 1
ATOM 930 C C . VAL A 1 108 ? -10.579 5.747 7.172 1.00 96.38 108 VAL A C 1
ATOM 932 O O . VAL A 1 108 ? -11.306 4.762 7.061 1.00 96.38 108 VAL A O 1
ATOM 935 N N . LYS A 1 109 ? -10.033 6.119 8.326 1.00 95.50 109 LYS A N 1
ATOM 936 C CA . LYS A 1 109 ? -10.286 5.506 9.635 1.00 95.50 109 LYS A CA 1
ATOM 937 C C . LYS A 1 109 ? -10.501 6.631 10.642 1.00 95.50 109 LYS A C 1
ATOM 939 O O . LYS A 1 109 ? -9.755 7.615 10.618 1.00 95.50 109 LYS A O 1
ATOM 944 N N . GLU A 1 110 ? -11.548 6.542 11.455 1.00 84.06 110 GLU A N 1
ATOM 945 C CA . GLU A 1 110 ? -11.873 7.587 12.439 1.00 84.06 110 GLU A CA 1
ATOM 946 C C . GLU A 1 110 ? -10.852 7.630 13.575 1.00 84.06 110 GLU A C 1
ATOM 948 O O . GLU A 1 110 ? -10.522 6.554 14.123 1.00 84.06 110 GLU A O 1
#

Mean predicted aligned error: 6.27 Å

Sequence (110 aa):
MRTAKIIRHRHKYHHYLNDDLKSVKEETFFKIVFSEPAEFDQFREWIAQHGGEYNYNKDESRQEGKFPKVPMFHDEICWCDIMTYYILHVAGYKYHSSIHPYKGEVYVKE

Secondary structure (DSSP, 8-state):
-EEEEEEEEEEEEEEEETTEEEEEEEEEEEEEEESSHHHHHHHHHHHHHTT-EEEEETTTTEEEEE----TT--S---HHHHHHHIIIIIS--EEEEEETTTTEEEEEE-